Protein AF-A0A7V1JK96-F1 (afdb_monomer_lite)

Structure (mmCIF, N/CA/C/O backbone):
data_AF-A0A7V1JK96-F1
#
_entry.id   AF-A0A7V1JK96-F1
#
loop_
_atom_site.group_PDB
_atom_site.id
_atom_site.type_symbol
_atom_site.label_atom_id
_atom_site.label_alt_id
_atom_site.label_comp_id
_atom_site.label_asym_id
_atom_site.label_entity_id
_atom_site.label_seq_id
_atom_site.pdbx_PDB_ins_code
_atom_site.Cartn_x
_atom_site.Cartn_y
_atom_site.Cartn_z
_atom_site.occupancy
_atom_site.B_iso_or_equiv
_atom_site.auth_seq_id
_atom_site.auth_comp_id
_atom_site.auth_asym_id
_atom_site.auth_atom_id
_atom_site.pdbx_PDB_model_num
ATOM 1 N N . MET A 1 1 ? 12.760 -2.900 4.049 1.00 69.94 1 MET A N 1
ATOM 2 C CA . MET A 1 1 ? 11.631 -3.359 4.890 1.00 69.94 1 MET A CA 1
ATOM 3 C C . MET A 1 1 ? 11.313 -2.358 6.001 1.00 69.94 1 MET A C 1
ATOM 5 O O . MET A 1 1 ? 10.155 -1.998 6.153 1.00 69.94 1 MET A O 1
ATOM 9 N N . GLU A 1 2 ? 12.315 -1.838 6.718 1.00 86.00 2 GLU A N 1
ATOM 10 C CA . GLU A 1 2 ? 12.098 -0.875 7.814 1.00 86.00 2 GLU A CA 1
ATOM 11 C C . GLU A 1 2 ? 11.448 0.449 7.370 1.00 86.00 2 GLU A C 1
ATOM 13 O O . GLU A 1 2 ? 10.469 0.891 7.968 1.00 86.00 2 GLU A O 1
ATOM 18 N N . SER A 1 3 ? 11.905 1.026 6.253 1.00 85.25 3 SER A N 1
ATOM 19 C CA . SER A 1 3 ? 11.336 2.259 5.685 1.00 85.25 3 SER A CA 1
ATOM 20 C C . SER A 1 3 ? 9.860 2.129 5.292 1.00 85.25 3 SER A C 1
ATOM 22 O O . SER A 1 3 ? 9.086 3.068 5.476 1.00 85.25 3 SER A O 1
ATOM 24 N N . PHE A 1 4 ? 9.458 0.957 4.790 1.00 87.31 4 PHE A N 1
ATOM 25 C CA . PHE A 1 4 ? 8.060 0.642 4.505 1.00 87.31 4 PHE A CA 1
ATOM 26 C C . PHE A 1 4 ? 7.252 0.572 5.802 1.00 87.31 4 PHE A C 1
ATOM 28 O O . PHE A 1 4 ? 6.255 1.273 5.922 1.00 87.31 4 PHE A O 1
ATOM 35 N N . ASN A 1 5 ? 7.708 -0.206 6.791 1.00 87.12 5 ASN A N 1
ATOM 36 C CA . ASN A 1 5 ? 6.980 -0.406 8.047 1.00 87.12 5 ASN A CA 1
ATOM 37 C C . ASN A 1 5 ? 6.761 0.905 8.811 1.00 87.12 5 ASN A C 1
AT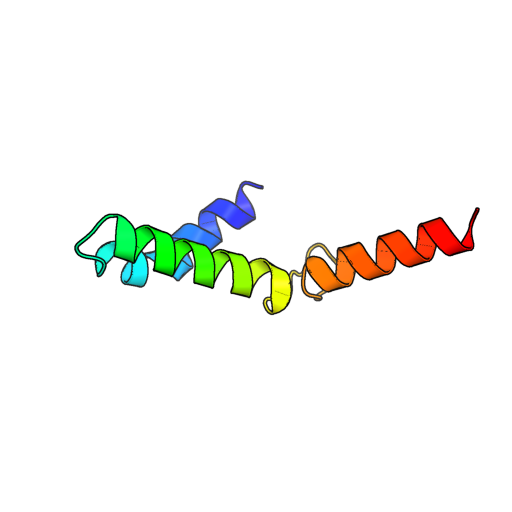OM 39 O O . ASN A 1 5 ? 5.667 1.138 9.324 1.00 87.12 5 ASN A O 1
ATOM 43 N N . GLY A 1 6 ? 7.782 1.766 8.871 1.00 92.56 6 GLY A N 1
ATOM 44 C CA . GLY A 1 6 ? 7.665 3.082 9.498 1.00 92.56 6 GLY A CA 1
ATOM 45 C C . GLY A 1 6 ? 6.609 3.935 8.800 1.00 92.56 6 GLY A C 1
ATOM 46 O O . GLY A 1 6 ? 5.650 4.380 9.425 1.00 92.56 6 GLY A O 1
ATOM 47 N N . ARG A 1 7 ? 6.723 4.081 7.476 1.00 91.31 7 ARG A N 1
ATOM 48 C CA . ARG A 1 7 ? 5.800 4.903 6.689 1.00 91.31 7 ARG A CA 1
ATOM 49 C C . ARG A 1 7 ? 4.370 4.359 6.690 1.00 91.31 7 ARG A C 1
ATOM 51 O O . ARG A 1 7 ? 3.428 5.134 6.826 1.00 91.31 7 ARG A O 1
ATOM 58 N N . PHE A 1 8 ? 4.208 3.042 6.598 1.00 93.25 8 PHE A N 1
ATOM 59 C CA . PHE A 1 8 ? 2.911 2.372 6.625 1.00 93.25 8 PHE A CA 1
ATOM 60 C C . PHE A 1 8 ? 2.149 2.677 7.918 1.00 93.25 8 PHE A C 1
ATOM 62 O O . PHE A 1 8 ? 0.973 3.043 7.863 1.00 93.25 8 PHE A O 1
ATOM 69 N N . LYS A 1 9 ? 2.839 2.584 9.065 1.00 92.00 9 LYS A N 1
ATOM 70 C CA . LYS A 1 9 ? 2.279 2.889 10.386 1.00 92.00 9 LYS A CA 1
ATOM 71 C C . LYS A 1 9 ? 1.991 4.375 10.556 1.00 92.00 9 LYS A C 1
ATOM 73 O O . LYS A 1 9 ? 0.906 4.712 11.010 1.00 92.00 9 LYS A O 1
ATOM 78 N N . THR A 1 10 ? 2.906 5.255 10.149 1.00 94.94 10 THR A N 1
ATOM 79 C CA . THR A 1 10 ? 2.706 6.710 10.248 1.00 94.94 10 THR A CA 1
ATOM 80 C C . THR A 1 10 ? 1.527 7.183 9.400 1.00 94.94 10 THR A C 1
ATOM 82 O O . THR A 1 10 ? 0.654 7.879 9.903 1.00 94.94 10 THR A O 1
ATOM 85 N N . GLU A 1 11 ? 1.449 6.774 8.132 1.00 93.12 11 GLU A N 1
ATOM 86 C 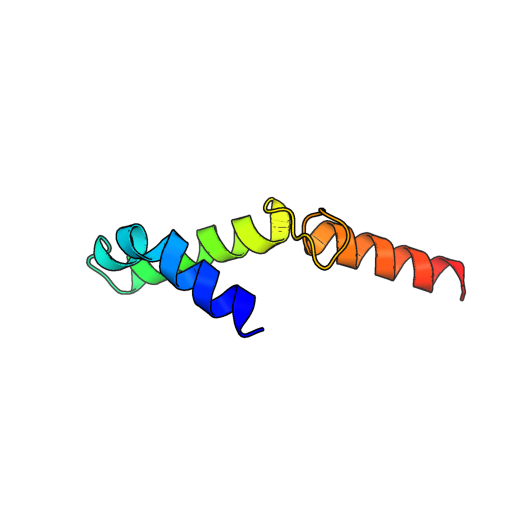CA . GLU A 1 11 ? 0.357 7.177 7.234 1.00 93.12 11 GLU A CA 1
ATOM 87 C C . GLU A 1 11 ? -0.983 6.505 7.575 1.00 93.12 11 GLU A C 1
ATOM 89 O O . GLU A 1 11 ? -2.028 6.928 7.084 1.00 93.12 11 GLU A O 1
ATOM 94 N N . GLY A 1 12 ? -0.959 5.393 8.313 1.00 92.81 12 GLY A N 1
ATOM 95 C CA . GLY A 1 12 ? -2.153 4.635 8.697 1.00 92.81 12 GLY A CA 1
ATOM 96 C C . GLY A 1 12 ? -2.632 4.915 10.102 1.00 92.81 12 GLY A C 1
ATOM 97 O O . GLY A 1 12 ? -3.707 4.455 10.461 1.00 92.81 12 GLY A O 1
ATOM 98 N N . HIS A 1 13 ? -1.862 5.683 10.870 1.00 93.25 13 HIS A N 1
ATOM 99 C CA . HIS A 1 13 ? -2.048 5.843 12.300 1.00 93.25 13 HIS A CA 1
ATOM 100 C C . HIS A 1 13 ? -3.478 6.241 12.674 1.00 93.25 13 HIS A C 1
ATOM 102 O O . HIS A 1 13 ? -4.092 5.555 13.482 1.00 93.25 13 HIS A O 1
ATOM 108 N N . SER A 1 14 ? -4.026 7.293 12.056 1.00 93.50 14 SER A N 1
ATOM 109 C CA . SER A 1 14 ? -5.396 7.740 12.344 1.00 93.50 14 SER A CA 1
ATOM 110 C C . SER A 1 14 ? -6.418 6.644 12.047 1.00 93.50 14 SER A C 1
ATOM 112 O O . SER A 1 14 ? -7.155 6.251 12.942 1.00 93.50 14 SER A O 1
ATOM 114 N N . LEU A 1 15 ? -6.353 6.048 10.851 1.00 91.69 15 LEU A N 1
ATOM 115 C CA . LEU A 1 15 ? -7.275 4.985 10.448 1.00 91.69 15 LEU A CA 1
ATOM 116 C C . LEU A 1 15 ? -7.211 3.780 11.390 1.00 91.69 15 LEU A C 1
ATOM 118 O O . LEU A 1 15 ? -8.245 3.212 11.705 1.00 91.69 15 LEU A O 1
ATOM 122 N N . PHE A 1 16 ? -6.019 3.396 11.857 1.00 92.81 16 PHE A N 1
ATOM 123 C CA . PHE A 1 16 ? -5.859 2.285 12.797 1.00 92.81 16 PHE A CA 1
ATOM 124 C C . PHE A 1 16 ? -6.444 2.610 14.175 1.00 92.81 16 PHE A C 1
ATOM 126 O O . PHE A 1 16 ? -7.104 1.762 14.767 1.00 92.81 16 PHE A O 1
ATOM 133 N N . VAL A 1 17 ? -6.227 3.830 14.672 1.00 92.56 17 VAL A N 1
ATOM 134 C CA . VAL A 1 17 ? -6.731 4.281 15.980 1.00 92.56 17 VAL A CA 1
ATOM 135 C C . VAL A 1 17 ? -8.253 4.454 15.981 1.00 92.56 17 VAL A C 1
ATOM 137 O O . VAL A 1 17 ? -8.885 4.270 17.017 1.00 92.56 17 VAL A O 1
ATOM 140 N N . GLU A 1 18 ? -8.850 4.788 14.839 1.00 94.00 18 GLU A N 1
ATOM 141 C CA . GLU A 1 18 ? -10.297 4.992 14.707 1.00 94.00 18 GLU A CA 1
ATOM 142 C C . GLU A 1 18 ? -11.105 3.683 14.664 1.00 94.00 18 GLU A C 1
ATOM 144 O O . GLU A 1 18 ? -12.313 3.707 14.919 1.00 94.00 18 GLU A O 1
ATOM 149 N N . THR A 1 19 ? -10.462 2.542 14.384 1.00 94.69 19 THR A N 1
ATOM 150 C CA . THR A 1 19 ? -11.129 1.230 14.398 1.00 94.69 19 THR A CA 1
ATOM 151 C C . THR A 1 19 ? -11.529 0.795 15.805 1.00 94.69 19 THR A C 1
ATOM 153 O O . THR A 1 19 ? -10.800 0.984 16.779 1.00 94.69 19 THR A O 1
ATOM 156 N N . ARG A 1 20 ? -12.715 0.196 15.921 1.00 94.19 20 ARG A N 1
ATOM 157 C CA . ARG A 1 20 ? -13.327 -0.201 17.199 1.00 94.19 20 ARG A CA 1
ATOM 158 C C . ARG A 1 20 ? -13.284 -1.702 17.431 1.00 94.19 20 ARG A C 1
ATOM 160 O O . ARG A 1 20 ? -13.490 -2.152 18.558 1.00 94.19 20 ARG A O 1
ATOM 167 N N . THR A 1 21 ? -13.035 -2.477 16.379 1.00 97.06 21 THR A N 1
ATOM 168 C CA . THR A 1 21 ? -12.954 -3.937 16.437 1.00 97.06 21 THR A CA 1
ATOM 169 C C . THR A 1 21 ? -11.731 -4.451 15.686 1.00 97.06 21 THR A C 1
ATOM 171 O O . THR A 1 21 ? -11.175 -3.779 14.817 1.00 97.06 21 THR A O 1
ATOM 174 N N . LEU A 1 22 ? -11.311 -5.675 16.015 1.00 96.69 22 LEU A N 1
ATOM 175 C CA . LEU A 1 22 ? -10.224 -6.339 15.300 1.00 96.69 22 LEU A CA 1
ATOM 176 C C . LEU A 1 22 ? -10.568 -6.565 13.819 1.00 96.69 22 LEU A C 1
ATOM 178 O O . LEU A 1 22 ? -9.691 -6.432 12.974 1.00 96.69 22 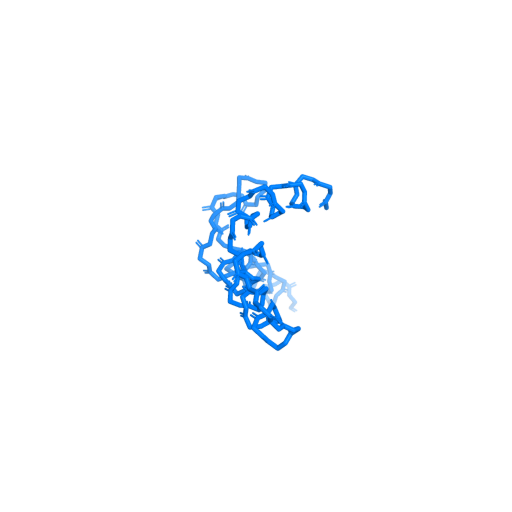LEU A O 1
ATOM 182 N N . ASP A 1 23 ? -11.826 -6.878 13.511 1.00 97.56 23 ASP A N 1
ATOM 183 C CA . ASP A 1 23 ? -12.291 -7.095 12.137 1.00 97.56 23 ASP A CA 1
ATOM 184 C C . ASP A 1 23 ? -12.180 -5.814 11.295 1.00 97.56 23 ASP A C 1
ATOM 186 O O . ASP A 1 23 ? -11.592 -5.824 10.213 1.00 97.56 23 ASP A O 1
ATOM 190 N N . GLU A 1 24 ? -12.609 -4.676 11.852 1.00 97.06 24 GLU A N 1
ATOM 191 C CA . GLU A 1 24 ? -12.426 -3.362 11.224 1.00 97.06 24 GLU A CA 1
ATOM 192 C C . GLU A 1 24 ? -10.943 -3.050 10.991 1.00 97.06 24 GLU A C 1
ATOM 194 O O . GLU A 1 24 ? -10.566 -2.586 9.913 1.00 97.06 24 GLU A O 1
ATOM 199 N N . LEU A 1 25 ? -10.081 -3.334 11.974 1.00 96.69 25 LEU A N 1
ATOM 200 C CA . LEU A 1 25 ? -8.640 -3.134 11.830 1.00 96.69 25 LEU A CA 1
ATOM 201 C C . LEU A 1 25 ? -8.051 -4.007 10.717 1.00 96.69 25 LEU A C 1
ATOM 203 O O . LEU A 1 25 ? -7.238 -3.518 9.932 1.00 96.69 25 LEU A O 1
ATOM 207 N N . ILE A 1 26 ? -8.465 -5.273 10.623 1.00 97.75 26 ILE A N 1
ATOM 208 C CA . ILE A 1 26 ? -8.041 -6.185 9.556 1.00 97.75 26 ILE A CA 1
ATOM 209 C C . ILE A 1 26 ? -8.455 -5.626 8.193 1.00 97.75 26 ILE A C 1
ATOM 211 O O . ILE A 1 26 ? -7.606 -5.531 7.309 1.00 97.75 26 ILE A O 1
ATOM 215 N N . ALA A 1 27 ? -9.707 -5.187 8.037 1.00 97.31 27 ALA A N 1
ATOM 216 C CA . ALA A 1 27 ? -10.200 -4.620 6.783 1.00 97.31 27 ALA A CA 1
ATOM 217 C C . ALA A 1 27 ? -9.428 -3.353 6.368 1.00 97.31 27 ALA A C 1
ATOM 219 O O . ALA A 1 27 ? -9.055 -3.193 5.204 1.00 97.31 27 ALA A O 1
ATOM 220 N N . VAL A 1 28 ? -9.126 -2.466 7.323 1.00 96.56 28 VAL A N 1
ATOM 221 C CA . VAL A 1 28 ? -8.320 -1.261 7.069 1.00 96.56 28 VAL A CA 1
ATOM 222 C C . VAL A 1 28 ? -6.888 -1.625 6.672 1.00 96.56 28 VAL A C 1
ATOM 224 O O . VAL A 1 28 ? -6.335 -1.033 5.742 1.00 96.56 28 VAL A O 1
ATOM 227 N N . VAL A 1 29 ? -6.263 -2.583 7.360 1.00 96.44 29 VAL A N 1
ATOM 228 C CA . VAL A 1 29 ? -4.906 -3.039 7.029 1.00 96.44 29 VAL A CA 1
ATOM 229 C C . VAL A 1 29 ? -4.871 -3.678 5.643 1.00 96.44 29 VAL A C 1
ATOM 231 O O . VAL A 1 29 ? -3.984 -3.331 4.864 1.00 96.44 29 VAL A O 1
ATOM 234 N N . ASP A 1 30 ? -5.833 -4.541 5.315 1.00 97.50 30 ASP A N 1
ATOM 235 C CA . ASP A 1 30 ? -5.947 -5.196 4.008 1.00 97.50 30 ASP A CA 1
ATOM 236 C C . ASP A 1 30 ? -6.034 -4.162 2.878 1.00 97.50 30 ASP A C 1
ATOM 238 O O . ASP A 1 30 ? -5.169 -4.125 1.996 1.00 97.50 30 ASP A O 1
ATOM 242 N N . GLY A 1 31 ? -6.978 -3.220 2.980 1.00 96.88 31 GLY A N 1
ATOM 243 C CA . GLY A 1 31 ? -7.147 -2.167 1.980 1.00 96.88 31 GLY A CA 1
ATOM 244 C C . GLY A 1 31 ? -5.887 -1.317 1.802 1.00 96.88 31 GLY A C 1
ATOM 245 O O . GLY A 1 31 ? -5.497 -0.982 0.681 1.00 96.88 31 GLY A O 1
ATOM 246 N N . ARG A 1 32 ? -5.177 -1.015 2.895 1.00 95.81 32 ARG A N 1
ATOM 247 C CA . ARG A 1 32 ? -3.912 -0.272 2.823 1.00 95.81 32 ARG A CA 1
ATOM 248 C C . ARG A 1 32 ? -2.785 -1.086 2.197 1.00 95.81 32 ARG A C 1
ATOM 250 O O . ARG A 1 32 ? -1.992 -0.519 1.446 1.00 95.81 32 ARG A O 1
ATOM 257 N N . VAL A 1 33 ? -2.679 -2.380 2.497 1.00 95.62 33 VAL A N 1
ATOM 258 C CA . VAL A 1 33 ? -1.694 -3.270 1.862 1.00 95.62 33 VAL A CA 1
ATOM 259 C C . VAL A 1 33 ? -1.978 -3.380 0.366 1.00 95.62 33 VAL A C 1
ATOM 261 O O . VAL A 1 33 ? -1.041 -3.274 -0.427 1.00 95.62 33 VAL A O 1
ATOM 264 N N . CYS A 1 34 ? -3.251 -3.503 -0.020 1.00 97.56 34 CYS A N 1
ATOM 265 C CA . CYS A 1 34 ? -3.677 -3.464 -1.413 1.00 97.56 34 CYS A CA 1
ATOM 266 C C . CYS A 1 34 ? -3.185 -2.174 -2.087 1.00 97.56 34 CYS A C 1
ATOM 268 O O . CYS A 1 34 ? -2.346 -2.257 -2.981 1.00 97.56 34 CYS A O 1
ATOM 270 N N . TYR A 1 35 ? -3.557 -0.998 -1.564 1.00 96.44 35 TYR A N 1
ATOM 271 C CA . TYR A 1 35 ? -3.113 0.310 -2.074 1.00 96.44 35 TYR A CA 1
ATOM 272 C C . TYR A 1 35 ? -1.587 0.407 -2.246 1.00 96.44 35 TYR A C 1
ATOM 274 O O . TYR A 1 35 ? -1.081 0.871 -3.271 1.00 96.44 35 TYR A O 1
ATOM 282 N N . TYR A 1 36 ? -0.819 -0.051 -1.255 1.00 95.69 36 TYR A N 1
ATOM 283 C CA . TYR A 1 36 ? 0.642 0.001 -1.308 1.00 95.69 36 TYR A CA 1
ATOM 284 C C . TYR A 1 36 ? 1.254 -0.890 -2.401 1.00 95.69 36 TYR A C 1
ATOM 286 O O . TYR A 1 36 ? 2.345 -0.570 -2.884 1.00 95.69 36 TYR A O 1
ATOM 294 N N . ASN A 1 37 ? 0.575 -1.976 -2.773 1.00 96.44 37 ASN A N 1
ATOM 295 C CA . ASN A 1 37 ? 1.035 -2.963 -3.750 1.00 96.44 37 ASN A CA 1
ATOM 296 C C . ASN A 1 37 ? 0.540 -2.681 -5.177 1.00 96.44 37 ASN A C 1
ATOM 298 O O . ASN A 1 37 ? 1.258 -2.980 -6.135 1.00 96.44 37 ASN A O 1
ATOM 302 N N . THR A 1 38 ? -0.656 -2.112 -5.323 1.00 97.62 38 THR A N 1
ATOM 303 C CA . THR A 1 38 ? -1.329 -1.918 -6.618 1.00 97.62 38 THR A CA 1
ATOM 304 C C . THR A 1 38 ? -1.219 -0.488 -7.142 1.00 97.62 38 THR A C 1
ATOM 306 O O . THR A 1 38 ? -1.136 -0.293 -8.352 1.00 97.62 38 THR A O 1
ATOM 309 N N . GLU A 1 39 ? -1.163 0.515 -6.262 1.00 97.00 39 GLU A N 1
ATOM 310 C CA . GLU A 1 39 ? -1.332 1.920 -6.657 1.00 97.00 39 GLU A CA 1
ATOM 311 C C . GLU A 1 39 ? -0.157 2.812 -6.254 1.00 97.00 39 GLU A C 1
ATOM 313 O O . GLU A 1 39 ? 0.315 3.642 -7.041 1.00 97.00 39 GLU A O 1
ATOM 318 N N . ARG A 1 40 ? 0.348 2.663 -5.024 1.00 94.50 40 ARG A N 1
ATOM 319 C CA . ARG A 1 40 ? 1.406 3.531 -4.509 1.00 94.50 40 ARG A CA 1
ATOM 320 C C . ARG A 1 40 ? 2.696 3.335 -5.299 1.00 94.50 40 ARG A C 1
ATOM 322 O O . ARG A 1 40 ? 3.212 2.230 -5.405 1.00 94.50 40 ARG A O 1
ATOM 329 N N . ARG A 1 41 ? 3.283 4.434 -5.773 1.00 95.19 41 ARG A N 1
ATOM 330 C CA . ARG A 1 41 ? 4.592 4.432 -6.439 1.00 95.19 41 ARG A CA 1
ATOM 331 C C . ARG A 1 41 ? 5.724 4.462 -5.422 1.00 95.19 41 ARG A C 1
ATOM 333 O O . ARG A 1 41 ? 5.710 5.265 -4.488 1.00 95.19 41 ARG A O 1
ATOM 340 N N . HIS A 1 42 ? 6.735 3.624 -5.639 1.00 93.44 42 HIS A N 1
ATOM 341 C CA . HIS A 1 42 ? 7.893 3.520 -4.749 1.00 93.44 42 HIS A CA 1
ATOM 342 C C . HIS A 1 42 ? 9.163 3.934 -5.485 1.00 93.44 42 HIS A C 1
ATOM 344 O O . HIS A 1 42 ? 9.509 3.383 -6.530 1.00 93.44 42 HIS A O 1
ATOM 350 N N . SER A 1 43 ? 9.883 4.910 -4.933 1.00 92.25 43 SER A N 1
ATOM 351 C CA . SER A 1 43 ? 11.106 5.444 -5.544 1.00 92.25 43 SER A CA 1
ATOM 352 C C . SER A 1 43 ? 12.212 4.395 -5.677 1.00 92.25 43 SER A C 1
ATOM 354 O O . SER A 1 43 ? 12.961 4.428 -6.646 1.00 92.25 43 SER A O 1
ATOM 356 N N . SER A 1 44 ? 12.277 3.428 -4.760 1.00 91.38 44 SER A N 1
ATOM 357 C CA . SER A 1 44 ? 13.286 2.363 -4.762 1.00 91.38 44 SER A CA 1
ATOM 358 C C . SER A 1 44 ? 13.164 1.373 -5.924 1.00 91.38 44 SER A C 1
ATOM 360 O O . SER A 1 44 ? 14.115 0.651 -6.190 1.00 91.38 44 SER A O 1
ATOM 362 N N . ILE A 1 45 ? 12.013 1.321 -6.601 1.00 93.50 45 ILE A N 1
ATOM 363 C CA . ILE A 1 45 ? 11.740 0.396 -7.717 1.00 93.50 45 ILE A CA 1
ATOM 364 C C . ILE A 1 45 ? 11.385 1.147 -9.007 1.00 93.50 45 ILE A C 1
ATOM 366 O O . ILE A 1 45 ? 10.652 0.643 -9.850 1.00 93.50 45 ILE A O 1
ATOM 370 N N . GLY A 1 46 ? 11.889 2.374 -9.168 1.00 94.88 46 GLY A N 1
ATOM 371 C CA . GLY A 1 46 ? 11.691 3.145 -10.399 1.00 94.88 46 GLY A CA 1
ATOM 372 C C . GLY A 1 46 ? 10.339 3.852 -10.483 1.00 94.88 46 GLY A C 1
ATOM 373 O O . GLY A 1 46 ? 9.826 4.071 -11.576 1.00 94.88 46 GLY A O 1
ATOM 374 N N . TYR A 1 47 ? 9.766 4.225 -9.335 1.00 95.81 47 TYR A N 1
ATOM 375 C CA . TYR A 1 47 ? 8.552 5.041 -9.250 1.00 95.81 47 TYR A CA 1
ATOM 376 C C . TYR A 1 47 ? 7.312 4.380 -9.878 1.00 95.81 47 TYR A C 1
ATOM 378 O O . TYR A 1 47 ? 6.453 5.042 -10.460 1.00 95.81 47 TYR A O 1
ATOM 386 N N . VAL A 1 48 ? 7.196 3.062 -9.716 1.00 96.94 48 VAL A N 1
ATOM 387 C CA . VAL A 1 48 ? 6.022 2.264 -10.101 1.00 96.94 48 VAL A CA 1
ATOM 388 C C . VAL A 1 48 ? 5.442 1.522 -8.890 1.00 96.94 48 VAL A C 1
ATOM 390 O O . VAL A 1 48 ? 6.118 1.440 -7.856 1.00 96.94 48 VAL A O 1
ATOM 393 N N . PRO A 1 49 ? 4.204 1.004 -8.983 1.00 97.06 49 PRO A N 1
ATOM 394 C CA . PRO A 1 49 ? 3.668 0.086 -7.986 1.00 97.06 49 PRO A CA 1
ATOM 395 C C . PRO A 1 49 ? 4.448 -1.239 -7.927 1.00 97.06 49 PRO A C 1
ATOM 397 O O . PRO A 1 49 ? 4.951 -1.694 -8.962 1.00 97.06 49 PRO A O 1
ATOM 400 N N . PRO A 1 50 ? 4.538 -1.889 -6.750 1.00 96.19 50 PRO A N 1
ATOM 401 C CA . PRO A 1 50 ? 5.241 -3.159 -6.588 1.00 96.19 50 PRO A CA 1
ATOM 402 C C . PRO A 1 50 ? 4.751 -4.266 -7.521 1.00 96.19 50 PRO A C 1
ATOM 404 O O . PRO A 1 50 ? 5.581 -4.966 -8.097 1.00 96.19 5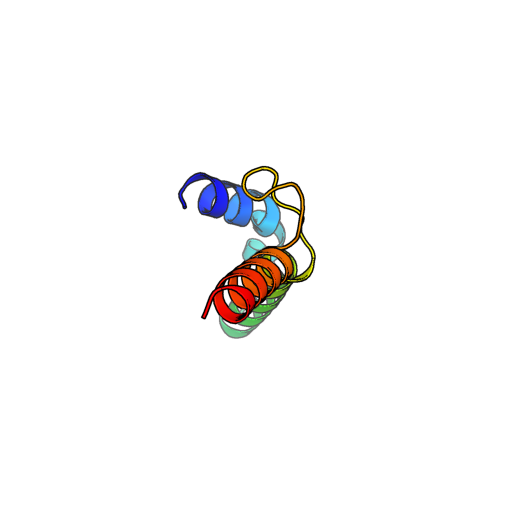0 PRO A O 1
ATOM 407 N N . LEU A 1 51 ? 3.436 -4.406 -7.728 1.00 97.56 51 LEU A N 1
ATOM 408 C CA . LEU A 1 51 ? 2.908 -5.422 -8.646 1.00 97.56 51 LEU A CA 1
ATOM 409 C C . LEU A 1 51 ? 3.374 -5.191 -10.085 1.00 97.56 51 LEU A C 1
ATOM 411 O O . LEU A 1 51 ? 3.906 -6.1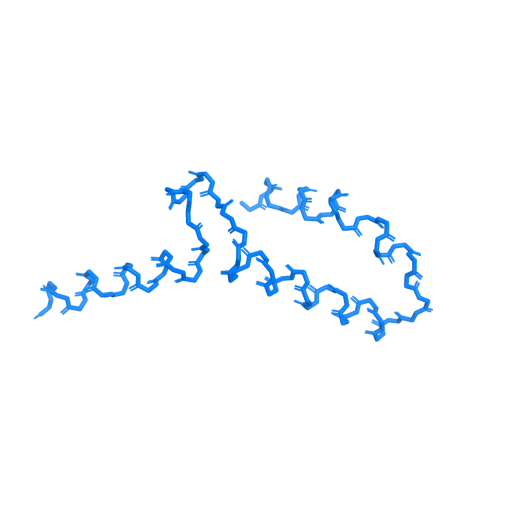10 -10.701 1.00 97.56 51 LEU A O 1
ATOM 415 N N . THR A 1 52 ? 3.309 -3.951 -10.578 1.00 97.88 52 THR A N 1
ATOM 416 C CA . THR A 1 52 ? 3.826 -3.594 -11.909 1.00 97.88 52 THR A CA 1
ATOM 417 C C . THR A 1 52 ? 5.316 -3.903 -12.047 1.00 97.88 52 THR A C 1
ATOM 419 O O . THR A 1 52 ? 5.774 -4.345 -13.100 1.00 97.88 52 THR A O 1
ATOM 422 N N . TYR A 1 53 ? 6.102 -3.662 -10.997 1.00 96.81 53 TYR A N 1
ATOM 423 C CA . TYR A 1 53 ? 7.523 -3.999 -10.999 1.00 96.81 53 TYR A CA 1
ATOM 424 C C . TYR A 1 53 ? 7.752 -5.514 -11.099 1.00 96.81 53 TYR A C 1
ATOM 426 O O . TYR A 1 53 ? 8.535 -5.955 -11.939 1.00 96.81 53 TYR A O 1
ATOM 434 N N . ILE A 1 54 ? 7.032 -6.311 -10.303 1.00 96.81 54 ILE A N 1
ATOM 435 C CA . ILE A 1 54 ? 7.121 -7.779 -10.321 1.00 96.81 54 ILE A CA 1
ATOM 436 C C . ILE A 1 54 ? 6.725 -8.335 -11.693 1.00 96.81 54 ILE A C 1
ATOM 438 O O . ILE A 1 54 ? 7.427 -9.189 -12.229 1.00 96.81 54 ILE A O 1
ATOM 442 N N . GLU A 1 55 ? 5.641 -7.839 -12.290 1.00 96.75 55 GLU A N 1
ATOM 443 C CA . GLU A 1 55 ? 5.189 -8.246 -13.628 1.00 96.75 55 GLU A CA 1
ATOM 444 C C . GLU A 1 55 ? 6.261 -7.989 -14.693 1.00 96.75 55 GLU A C 1
ATOM 446 O O . GLU A 1 55 ? 6.577 -8.878 -15.487 1.00 96.75 55 GLU A O 1
ATOM 451 N N . ARG A 1 56 ? 6.885 -6.804 -14.667 1.00 96.00 56 ARG A N 1
ATOM 452 C CA . ARG A 1 56 ? 7.991 -6.460 -15.575 1.00 96.00 56 ARG A CA 1
ATOM 453 C C . ARG A 1 56 ? 9.192 -7.378 -15.388 1.00 96.00 56 ARG A C 1
ATOM 455 O O . ARG A 1 56 ? 9.776 -7.813 -16.376 1.00 96.00 56 ARG A O 1
ATOM 462 N N . MET A 1 57 ? 9.556 -7.680 -14.141 1.00 95.19 57 MET A N 1
ATOM 463 C CA . MET A 1 57 ? 10.659 -8.599 -13.859 1.00 95.19 57 MET A CA 1
ATOM 464 C C . MET A 1 57 ? 10.372 -9.998 -14.399 1.00 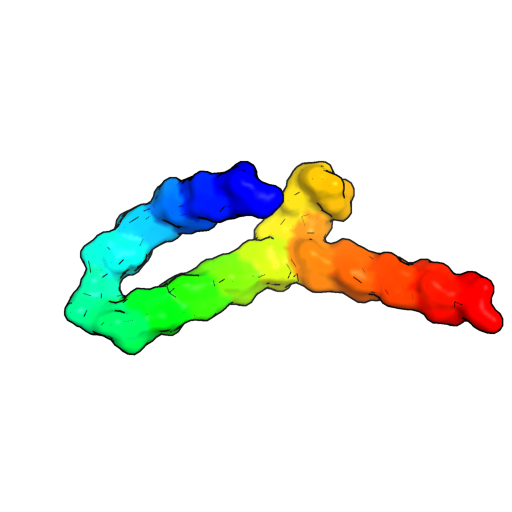95.19 57 MET A C 1
ATOM 466 O O . MET A 1 57 ? 11.231 -10.571 -15.057 1.00 95.19 57 MET A O 1
ATOM 470 N N . ARG A 1 58 ? 9.167 -10.529 -14.166 1.00 94.44 58 ARG A N 1
ATOM 471 C CA . ARG A 1 58 ? 8.766 -11.859 -14.652 1.00 94.44 58 ARG A CA 1
ATOM 472 C C . ARG A 1 58 ? 8.848 -11.946 -16.173 1.00 94.44 58 ARG A C 1
ATOM 474 O O . ARG A 1 58 ? 9.562 -12.797 -16.682 1.00 94.44 58 ARG A O 1
ATOM 481 N N . SER A 1 59 ? 8.247 -10.985 -16.876 1.00 92.31 59 SER A N 1
ATOM 482 C CA . SER A 1 59 ? 8.315 -10.915 -18.341 1.00 92.31 59 SER A CA 1
ATOM 483 C C . SER A 1 59 ? 9.754 -10.838 -18.865 1.00 92.31 59 SER A C 1
ATOM 485 O O . SER A 1 59 ? 10.074 -11.443 -19.888 1.00 92.31 59 SER A O 1
ATOM 487 N N . HIS A 1 60 ? 10.641 -10.129 -18.163 1.00 90.94 60 HIS A N 1
ATOM 488 C CA . HIS A 1 60 ? 12.052 -10.065 -18.532 1.00 90.94 60 HIS A CA 1
ATOM 489 C C . HIS A 1 60 ? 12.765 -11.420 -18.404 1.00 90.94 60 HIS A C 1
ATOM 491 O O . HIS A 1 60 ? 13.565 -11.755 -19.275 1.00 90.94 60 HIS A O 1
ATOM 497 N N . PHE A 1 61 ? 12.469 -12.203 -17.362 1.00 86.69 61 PHE A N 1
ATOM 498 C CA . PHE A 1 61 ? 13.013 -13.557 -17.211 1.00 86.69 61 PHE A CA 1
ATOM 499 C C . PHE A 1 61 ? 12.439 -14.534 -18.242 1.00 86.69 61 PHE A C 1
ATOM 501 O O . PHE A 1 61 ? 13.192 -15.327 -18.803 1.00 86.69 61 PHE A O 1
ATOM 508 N N . ASP A 1 62 ? 11.144 -14.425 -18.546 1.00 83.75 62 ASP A N 1
ATOM 509 C CA . ASP A 1 62 ? 10.471 -15.275 -19.536 1.00 83.75 62 ASP A CA 1
ATOM 510 C C . ASP A 1 62 ? 10.988 -15.027 -20.967 1.00 83.75 62 ASP A C 1
ATOM 512 O O . ASP A 1 62 ? 10.953 -15.922 -21.800 1.00 83.75 62 ASP A O 1
ATOM 516 N N . THR A 1 63 ? 11.496 -13.824 -21.260 1.00 73.31 63 THR A N 1
ATOM 517 C CA . THR A 1 63 ? 12.055 -13.474 -22.584 1.00 73.31 63 THR A CA 1
ATOM 518 C C . THR A 1 63 ? 13.513 -13.936 -22.759 1.00 73.31 63 THR A C 1
ATOM 520 O O . THR A 1 63 ? 14.040 -13.900 -23.868 1.00 73.31 63 THR A O 1
ATOM 523 N N . GLN A 1 64 ? 14.189 -14.343 -21.677 1.00 62.59 64 GLN A N 1
ATOM 524 C CA . GLN A 1 64 ? 15.589 -14.797 -21.692 1.00 62.59 64 GLN A CA 1
ATOM 525 C C . GLN A 1 64 ? 15.761 -16.321 -21.548 1.00 62.59 64 GLN A C 1
ATOM 527 O O . GLN A 1 64 ? 16.901 -16.788 -21.542 1.00 62.59 64 GLN A O 1
ATOM 532 N N . SER A 1 65 ? 14.666 -17.078 -21.417 1.00 55.41 65 SER A N 1
ATOM 533 C CA . SER A 1 65 ? 14.655 -18.554 -21.410 1.00 55.41 65 SER A CA 1
ATOM 534 C C . SER A 1 65 ? 14.226 -19.106 -22.764 1.00 55.41 65 SER A C 1
ATOM 536 O O . SER A 1 65 ? 14.738 -20.186 -23.130 1.00 55.41 65 SER A O 1
#

Radius of gyration: 15.17 Å; chains: 1; bounding box: 29×26×40 Å

Sequence (65 aa):
MESFNGRFKTEGHSLFVETRTLDELIAVVDGRVCYYNTERRHSSIGYVPPLTYIERMRSHFDTQS

pLDDT: mean 92.45, std 7.86, range [55.41, 97.88]

Foldseek 3Di:
DVVCVVVLCVVCVVVCVPDDDPVSNVVSSVVSVCCQQQPAFDVVQPGDHNVVSVVVVVVVVVVVD

Secondary structure (DSSP, 8-state):
-HHHHHHHHHHHHHHHHH--SHHHHHHHHHHHHHHHHHT--BGGGTSB-HHHHHHHHHHHHHT--